Protein AF-A0A6A5V6T3-F1 (afdb_monomer_lite)

Organism: NCBI:txid1447943

Secondary structure (DSSP, 8-state):
----------------SSSPP---HHHHHHHHHHHTT-S---HHHHHHIIIIISTTS-HHHHHHHHHHHHHHHHHHHHHTTPPPTTSPPPPPS----------------PPP---------

Sequence (121 aa):
MPPKKAAAASSAAGDDGDKPFHWTPENERKLLLFMVGTTAFSKEDTERLAEQAFKGTSASGVKQKANKLRVEHRALYEEHGWPIPDGKPAVSKGKKRAAGADGDDAPATPAKKGKKITKKT

Foldseek 3Di:
DDDDDDDDPDPDPDDPPDDAFDDDPVLLVVLVVVCVVPPDADLVNLCCCCVPPGDRDHSVRSRVSNVVVLLVLQVVCVVVVHCDPVNDHRDPPDDPDPDDDDDDDDDDDDDDDDDDDDDDD

pLDDT: mean 71.82, std 21.58, range [33.78, 94.38]

Structure (mmCIF, N/CA/C/O backbone):
data_AF-A0A6A5V6T3-F1
#
_entry.id   AF-A0A6A5V6T3-F1
#
loop_
_atom_site.group_PDB
_atom_site.id
_atom_site.type_symbol
_atom_site.label_atom_id
_atom_site.label_alt_id
_atom_site.label_comp_id
_atom_site.label_asym_id
_atom_site.label_entity_id
_atom_site.label_seq_id
_atom_site.pdbx_PDB_ins_code
_atom_site.Cartn_x
_atom_site.Cartn_y
_atom_site.Cartn_z
_atom_site.occupancy
_atom_site.B_iso_or_equiv
_atom_site.auth_seq_id
_atom_site.auth_comp_id
_atom_site.auth_asym_id
_atom_site.auth_atom_id
_atom_site.pdbx_PDB_model_num
ATOM 1 N N . MET A 1 1 ? -26.994 -40.481 9.703 1.00 46.47 1 MET A N 1
ATOM 2 C CA . MET A 1 1 ? -25.977 -39.407 9.660 1.00 46.47 1 MET A CA 1
ATOM 3 C C . MET A 1 1 ? -26.631 -38.165 9.078 1.00 46.47 1 MET A C 1
ATOM 5 O O . MET A 1 1 ? -27.116 -38.259 7.957 1.00 46.47 1 MET A O 1
ATOM 9 N N . PRO A 1 2 ? -26.741 -37.051 9.817 1.00 51.09 2 PRO A N 1
ATOM 10 C CA . PRO A 1 2 ? -27.340 -35.840 9.271 1.00 51.09 2 PRO A CA 1
ATOM 11 C C . PRO A 1 2 ? -26.346 -35.160 8.308 1.00 51.09 2 PRO A C 1
ATOM 13 O O . PRO A 1 2 ? -25.145 -35.137 8.596 1.00 51.09 2 PRO A O 1
ATOM 16 N N . PRO A 1 3 ? -26.801 -34.648 7.153 1.00 62.53 3 PRO A N 1
ATOM 17 C CA . PRO A 1 3 ? -25.914 -34.090 6.140 1.00 62.53 3 PRO A CA 1
ATOM 18 C C . PRO A 1 3 ? -25.263 -32.784 6.616 1.00 62.53 3 PRO A C 1
ATOM 20 O O . PRO A 1 3 ? -25.905 -31.923 7.219 1.00 62.53 3 PRO A O 1
ATOM 23 N N . LYS A 1 4 ? -23.963 -32.645 6.322 1.00 57.94 4 LYS A N 1
ATOM 24 C CA . LYS A 1 4 ? -23.160 -31.433 6.541 1.00 57.94 4 LYS A CA 1
ATOM 25 C C . LYS A 1 4 ? -23.825 -30.241 5.849 1.00 57.94 4 LYS A C 1
ATOM 27 O O . LYS A 1 4 ? -23.876 -30.181 4.624 1.00 57.94 4 LYS A O 1
ATOM 32 N N . LYS A 1 5 ? -24.297 -29.275 6.638 1.00 55.38 5 LYS A N 1
ATOM 33 C CA . LYS A 1 5 ? -24.771 -27.980 6.143 1.00 55.38 5 LYS A CA 1
ATOM 34 C C . LYS A 1 5 ? -23.580 -27.225 5.543 1.00 55.38 5 LYS A C 1
ATOM 36 O O . LYS A 1 5 ? -22.652 -26.867 6.264 1.00 55.38 5 LYS A O 1
ATOM 41 N N . ALA A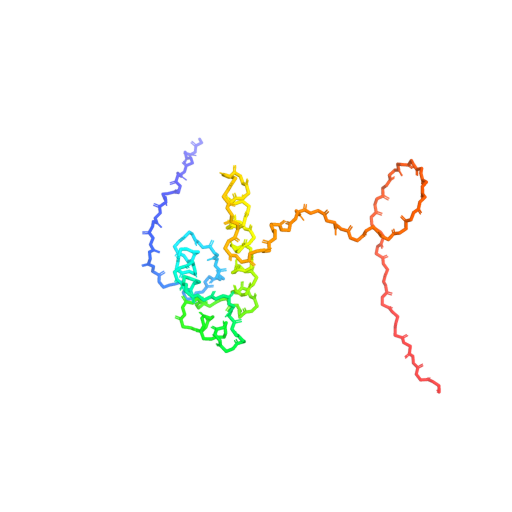 1 6 ? -23.600 -27.019 4.229 1.00 54.38 6 ALA A N 1
ATOM 42 C CA . ALA A 1 6 ? -22.698 -26.102 3.547 1.00 54.38 6 ALA A CA 1
ATOM 43 C C . ALA A 1 6 ? -22.973 -24.681 4.060 1.00 54.38 6 ALA A C 1
ATOM 45 O O . ALA A 1 6 ? -24.100 -24.190 3.974 1.00 54.38 6 ALA A O 1
ATOM 46 N N . ALA A 1 7 ? -21.961 -24.043 4.645 1.00 46.19 7 ALA A N 1
ATOM 47 C CA . ALA A 1 7 ? -22.036 -22.638 5.011 1.00 46.19 7 ALA A CA 1
ATOM 48 C C . ALA A 1 7 ? -21.967 -21.808 3.724 1.00 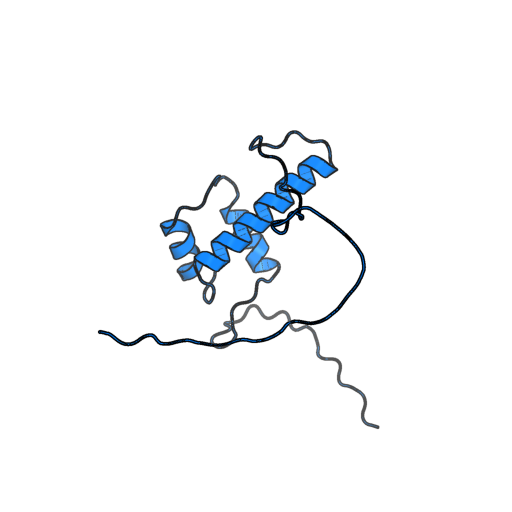46.19 7 ALA A C 1
ATOM 50 O O . ALA A 1 7 ? -20.951 -21.794 3.032 1.00 46.19 7 ALA A O 1
ATOM 51 N N . ALA A 1 8 ? -23.086 -21.168 3.391 1.00 42.28 8 ALA A N 1
ATOM 52 C CA . ALA A 1 8 ? -23.201 -20.229 2.292 1.00 42.28 8 ALA A CA 1
ATOM 53 C C . ALA A 1 8 ? -22.251 -19.043 2.510 1.00 42.28 8 ALA A C 1
ATOM 55 O O . ALA A 1 8 ? -22.276 -18.403 3.563 1.00 42.28 8 ALA A O 1
ATOM 56 N N . ALA A 1 9 ? -21.440 -18.743 1.494 1.00 50.12 9 ALA A N 1
ATOM 57 C CA . ALA A 1 9 ? -20.697 -17.498 1.393 1.00 50.12 9 ALA A CA 1
ATOM 58 C C . ALA A 1 9 ? -21.700 -16.339 1.315 1.00 50.12 9 ALA A C 1
ATOM 60 O O . ALA A 1 9 ? -22.324 -16.112 0.282 1.00 50.12 9 ALA A O 1
ATOM 61 N N . SER A 1 10 ? -21.896 -15.649 2.437 1.00 41.25 10 SER A N 1
ATOM 62 C CA . SER A 1 10 ? -22.662 -14.407 2.483 1.00 41.25 10 SER A CA 1
ATOM 63 C C . SER A 1 10 ? -21.685 -13.247 2.439 1.00 41.25 10 SER A C 1
ATOM 65 O O . SER A 1 10 ? -21.049 -12.904 3.434 1.00 41.25 10 SER A O 1
ATOM 67 N N . SER A 1 11 ? -21.559 -12.671 1.249 1.00 47.22 11 SER A N 1
ATOM 68 C CA . SER A 1 11 ? -20.990 -11.353 1.014 1.00 47.22 11 SER A CA 1
ATOM 69 C C . SER A 1 11 ? -21.858 -10.330 1.746 1.00 47.22 11 SER A C 1
ATOM 71 O O . SER A 1 11 ? -22.908 -9.933 1.249 1.00 47.22 11 SER A O 1
ATOM 73 N N . ALA A 1 12 ? -21.453 -9.935 2.949 1.00 39.94 12 ALA A N 1
ATOM 74 C CA . ALA A 1 12 ? -22.093 -8.860 3.691 1.00 39.94 12 ALA A CA 1
ATOM 75 C C . ALA A 1 12 ? -21.044 -7.791 3.992 1.00 39.94 12 ALA A C 1
ATOM 77 O O . ALA A 1 12 ? -20.240 -7.917 4.913 1.00 39.94 12 ALA A O 1
ATOM 78 N N . ALA A 1 13 ? -21.058 -6.731 3.185 1.00 55.56 13 ALA A N 1
ATOM 79 C CA . ALA A 1 13 ? -20.542 -5.437 3.594 1.00 55.56 13 ALA A CA 1
ATOM 80 C C . ALA A 1 13 ? -21.468 -4.926 4.708 1.00 55.56 13 ALA A C 1
ATOM 82 O O . ALA A 1 13 ? -22.523 -4.360 4.438 1.00 55.56 13 ALA A O 1
ATOM 83 N N . GLY A 1 14 ? -21.122 -5.223 5.957 1.00 42.91 14 GLY A N 1
ATOM 84 C CA . GLY A 1 14 ? -21.930 -4.883 7.118 1.00 42.91 14 GLY A CA 1
ATOM 85 C C . GLY A 1 14 ? -21.064 -4.854 8.364 1.00 42.91 14 GLY A C 1
ATOM 86 O O . GLY A 1 14 ? -20.548 -5.888 8.768 1.00 42.91 14 GLY A O 1
ATOM 87 N N . ASP A 1 15 ? -20.890 -3.638 8.879 1.00 54.25 15 ASP A N 1
ATOM 88 C CA . ASP A 1 15 ? -20.450 -3.250 10.221 1.00 54.25 15 ASP A CA 1
ATOM 89 C C . ASP A 1 15 ? -20.017 -4.409 11.136 1.00 54.25 15 ASP A C 1
ATOM 91 O O . ASP A 1 15 ? -20.815 -5.039 11.830 1.00 54.25 15 ASP A O 1
ATOM 95 N N . ASP A 1 16 ? -18.718 -4.699 11.112 1.00 51.78 16 ASP A N 1
ATOM 96 C CA . ASP A 1 16 ? -18.102 -5.723 11.944 1.00 51.78 16 ASP A CA 1
ATOM 97 C C . ASP A 1 16 ? -17.605 -5.080 13.245 1.00 51.78 16 ASP A C 1
ATOM 99 O O . ASP A 1 16 ? -16.410 -4.890 13.460 1.00 51.78 16 ASP A O 1
ATOM 103 N N . GLY A 1 17 ? -18.552 -4.664 14.090 1.00 55.22 17 GLY A N 1
ATOM 104 C CA . GLY A 1 17 ? -18.280 -3.950 15.342 1.00 55.22 17 GLY A CA 1
ATOM 105 C C . GLY A 1 17 ? -17.494 -4.742 16.397 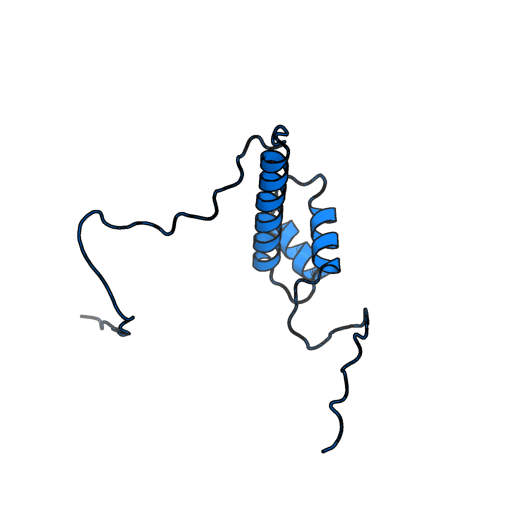1.00 55.22 17 GLY A C 1
ATOM 106 O O . GLY A 1 17 ? -17.115 -4.160 17.406 1.00 55.22 17 GLY A O 1
ATOM 107 N N . ASP A 1 18 ? -17.215 -6.033 16.169 1.00 60.19 18 ASP A N 1
ATOM 108 C CA . ASP A 1 18 ? -16.559 -6.901 17.161 1.00 60.19 18 ASP A CA 1
ATOM 109 C C . ASP A 1 18 ? -15.505 -7.876 16.588 1.00 60.19 18 ASP A C 1
ATOM 111 O O . ASP A 1 18 ? -14.754 -8.492 17.345 1.00 60.19 18 ASP A O 1
ATOM 115 N N . LYS A 1 19 ? -15.382 -8.038 15.259 1.00 72.88 19 LYS A N 1
ATOM 116 C CA . LYS A 1 19 ? -14.358 -8.941 14.701 1.00 72.88 19 LYS A CA 1
ATOM 117 C C . LYS A 1 19 ? -13.018 -8.228 14.522 1.00 72.88 19 LYS A C 1
ATOM 119 O O . LYS A 1 19 ? -12.979 -7.075 14.087 1.00 72.88 19 LYS A O 1
ATOM 124 N N . PRO A 1 20 ? -11.892 -8.924 14.779 1.00 82.94 20 PRO A N 1
ATOM 125 C CA . PRO A 1 20 ? -10.582 -8.373 14.475 1.00 82.94 20 PRO A CA 1
ATOM 126 C C . PRO A 1 20 ? -10.506 -8.034 12.985 1.00 82.94 20 PRO A C 1
ATOM 128 O O . PRO A 1 20 ? -11.068 -8.733 12.142 1.00 82.94 20 PRO A O 1
ATOM 131 N N . PHE A 1 21 ? -9.821 -6.943 12.656 1.00 89.75 21 PHE A N 1
ATOM 132 C CA . PHE A 1 21 ? -9.662 -6.529 11.270 1.00 89.75 21 PHE A CA 1
ATOM 133 C C . PHE A 1 21 ? -8.905 -7.592 10.467 1.00 89.75 21 PHE A C 1
ATOM 135 O O . PHE A 1 21 ? -7.849 -8.075 10.884 1.00 89.75 21 PHE A O 1
ATOM 142 N N . HIS A 1 22 ? -9.409 -7.893 9.272 1.00 91.25 22 HIS A N 1
ATOM 143 C CA . HIS A 1 22 ? -8.752 -8.774 8.314 1.00 91.25 22 HIS A CA 1
ATOM 144 C C . HIS A 1 22 ? -8.538 -8.049 6.983 1.00 91.25 22 HIS A C 1
ATOM 146 O O . HIS A 1 22 ? -9.380 -7.276 6.519 1.00 91.25 22 HIS A O 1
ATOM 152 N N . TRP A 1 23 ? -7.403 -8.328 6.342 1.00 92.75 23 TRP A N 1
ATOM 153 C CA . TRP A 1 23 ? -7.138 -7.860 4.986 1.00 92.75 23 TRP A CA 1
ATOM 154 C C . TRP A 1 23 ? -7.962 -8.685 3.996 1.00 92.75 23 TRP A C 1
ATOM 156 O O . TRP A 1 23 ? -7.599 -9.812 3.671 1.00 92.75 23 TRP A O 1
ATOM 166 N N . THR A 1 24 ? -9.088 -8.126 3.556 1.00 94.12 24 THR A N 1
ATOM 167 C CA . THR A 1 24 ? -9.901 -8.670 2.464 1.00 94.12 24 THR A CA 1
ATOM 168 C C . THR A 1 24 ? -9.450 -8.083 1.122 1.00 94.12 24 THR A C 1
ATOM 170 O O . THR A 1 24 ? -8.836 -7.009 1.109 1.00 94.12 24 THR A O 1
ATOM 173 N N . PRO A 1 25 ? -9.767 -8.721 -0.019 1.00 92.94 25 PRO A N 1
ATOM 174 C CA . PRO A 1 25 ? -9.448 -8.180 -1.342 1.00 92.94 25 PRO A CA 1
ATOM 175 C C . PRO A 1 25 ? -9.971 -6.750 -1.563 1.00 92.94 25 PRO A C 1
ATOM 177 O O . PRO A 1 25 ? -9.306 -5.937 -2.204 1.00 92.94 25 PRO A O 1
ATOM 180 N N . GLU A 1 26 ? -11.126 -6.401 -0.994 1.00 92.94 26 GLU A N 1
ATOM 181 C CA . GLU A 1 26 ? -11.713 -5.059 -1.078 1.00 92.94 26 GLU A CA 1
ATOM 182 C C . GLU A 1 26 ? -10.878 -4.032 -0.305 1.00 92.94 26 GLU A C 1
ATOM 184 O O . GLU A 1 26 ? -10.589 -2.947 -0.818 1.00 92.94 26 GLU A O 1
ATOM 189 N N . ASN A 1 27 ? -10.437 -4.385 0.907 1.00 93.75 27 ASN A N 1
ATOM 190 C CA . ASN A 1 27 ? -9.569 -3.534 1.720 1.00 93.75 27 ASN A CA 1
ATOM 191 C C . ASN A 1 27 ? -8.181 -3.379 1.083 1.00 93.75 27 ASN A C 1
ATOM 193 O O . ASN A 1 27 ? -7.602 -2.292 1.100 1.00 93.75 27 ASN A O 1
ATOM 197 N N . GLU A 1 28 ? -7.656 -4.437 0.470 1.00 93.62 28 GLU A N 1
ATOM 198 C CA . GLU A 1 28 ? -6.392 -4.390 -0.267 1.00 93.62 28 GLU A CA 1
ATOM 199 C C . GLU A 1 28 ? -6.490 -3.513 -1.516 1.00 93.62 28 GLU A C 1
ATOM 201 O O . GLU A 1 28 ? -5.625 -2.664 -1.738 1.00 93.62 28 GLU A O 1
ATOM 206 N N . ARG A 1 29 ? -7.575 -3.637 -2.289 1.00 94.25 29 ARG A N 1
ATOM 207 C CA . ARG A 1 29 ? -7.849 -2.762 -3.435 1.00 94.25 29 ARG A CA 1
ATOM 208 C C . ARG A 1 29 ? -7.973 -1.302 -3.007 1.00 94.25 29 ARG A C 1
ATOM 210 O O . ARG A 1 29 ? -7.414 -0.424 -3.660 1.00 94.25 29 ARG A O 1
ATOM 217 N N . LYS A 1 30 ? -8.671 -1.032 -1.903 1.00 93.94 30 LYS A N 1
ATOM 218 C CA . LYS A 1 30 ? -8.786 0.320 -1.342 1.00 93.94 30 LYS A CA 1
ATOM 219 C C . LYS A 1 30 ? -7.414 0.877 -0.953 1.00 93.94 30 LYS A C 1
ATOM 221 O O . LYS A 1 30 ? -7.123 2.030 -1.252 1.00 93.94 30 LYS A O 1
ATOM 226 N N . LEU A 1 31 ? -6.551 0.060 -0.343 1.00 93.69 31 LEU A N 1
ATOM 227 C CA . LEU A 1 31 ? -5.182 0.459 -0.008 1.00 93.69 31 LEU A CA 1
ATOM 228 C C . LEU A 1 31 ? -4.356 0.750 -1.265 1.00 93.69 31 LEU A C 1
ATOM 230 O O . LEU A 1 31 ? -3.653 1.756 -1.298 1.00 93.69 31 LEU A O 1
ATOM 234 N N . LEU A 1 32 ? -4.479 -0.081 -2.304 1.00 93.12 32 LEU A N 1
ATOM 235 C CA . LEU A 1 32 ? -3.825 0.154 -3.593 1.00 93.12 32 LEU A CA 1
ATOM 236 C C . LEU A 1 32 ? -4.231 1.501 -4.194 1.00 93.12 32 LEU A C 1
ATOM 238 O O . LEU A 1 32 ? -3.356 2.236 -4.635 1.00 93.12 32 LEU A O 1
ATOM 242 N N . LEU A 1 33 ? -5.514 1.869 -4.145 1.00 93.12 33 LEU A N 1
ATOM 243 C CA . LEU A 1 33 ? -5.980 3.170 -4.640 1.00 93.12 33 LEU A CA 1
ATOM 244 C C . LEU A 1 33 ? -5.342 4.348 -3.890 1.00 93.12 33 LEU A C 1
ATOM 246 O O . LEU A 1 33 ? -4.941 5.312 -4.530 1.00 93.12 33 LEU A O 1
ATOM 250 N N . PHE A 1 34 ? -5.166 4.257 -2.567 1.00 91.62 34 PHE A N 1
ATOM 251 C CA . PHE A 1 34 ? -4.433 5.278 -1.800 1.00 91.62 34 PHE A CA 1
ATOM 252 C C . PHE A 1 34 ? -2.930 5.321 -2.113 1.00 91.62 34 PHE A C 1
ATOM 254 O O . PHE A 1 34 ? -2.265 6.328 -1.867 1.00 91.62 34 PHE A O 1
ATOM 261 N N . MET A 1 35 ? -2.366 4.222 -2.615 1.00 90.62 35 MET A N 1
ATOM 262 C CA . MET A 1 35 ? -0.963 4.160 -3.023 1.00 90.62 35 MET A CA 1
ATOM 263 C C . MET A 1 35 ? -0.729 4.774 -4.408 1.00 90.62 35 MET A C 1
ATOM 265 O O . MET A 1 35 ? 0.396 5.192 -4.686 1.00 90.62 35 MET A O 1
ATOM 269 N N . VAL A 1 36 ? -1.750 4.845 -5.268 1.00 87.50 36 VAL A N 1
ATOM 270 C CA . VAL A 1 36 ? -1.631 5.469 -6.594 1.00 87.50 36 VAL A CA 1
ATOM 271 C C . VAL A 1 36 ? -1.309 6.955 -6.424 1.00 87.50 36 VAL A C 1
ATOM 273 O O . VAL A 1 36 ? -2.063 7.693 -5.800 1.00 87.50 36 VAL A O 1
ATOM 276 N N . GLY A 1 37 ? -0.172 7.392 -6.971 1.00 76.25 37 GLY A N 1
ATOM 277 C CA . GLY A 1 37 ? 0.317 8.771 -6.840 1.00 76.25 37 GLY A CA 1
ATOM 278 C C . GLY A 1 37 ? 1.118 9.053 -5.563 1.00 76.25 37 GLY A C 1
ATOM 279 O O . GLY A 1 37 ? 1.672 10.142 -5.431 1.00 76.25 37 GLY A O 1
ATOM 280 N N . THR A 1 38 ? 1.254 8.073 -4.661 1.00 77.88 38 THR A N 1
ATOM 281 C CA . THR A 1 38 ? 1.916 8.250 -3.360 1.00 77.88 38 THR A CA 1
ATOM 282 C C . THR A 1 38 ? 3.148 7.349 -3.241 1.00 77.88 38 THR A C 1
ATOM 284 O O . THR A 1 38 ? 3.062 6.138 -2.999 1.00 77.88 38 THR A O 1
ATOM 287 N N . THR A 1 39 ? 4.342 7.936 -3.361 1.00 74.31 39 THR A N 1
ATOM 288 C CA . THR A 1 39 ? 5.613 7.186 -3.306 1.00 74.31 39 THR A CA 1
ATOM 289 C C . THR A 1 39 ? 5.868 6.579 -1.922 1.00 74.31 39 THR A C 1
ATOM 291 O O . THR A 1 39 ? 6.294 5.425 -1.815 1.00 74.31 39 THR A O 1
ATOM 294 N N . ALA A 1 40 ? 5.528 7.301 -0.850 1.00 81.56 40 ALA A N 1
ATOM 295 C CA . ALA A 1 40 ? 5.637 6.841 0.531 1.00 81.56 40 ALA A CA 1
ATOM 296 C C . ALA A 1 40 ? 4.519 7.424 1.404 1.00 81.56 40 ALA A C 1
ATOM 298 O O . ALA A 1 40 ? 4.176 8.590 1.270 1.00 81.56 40 ALA A O 1
ATOM 299 N N . PHE A 1 41 ? 3.991 6.617 2.328 1.00 87.50 41 PHE A N 1
ATOM 300 C CA . PHE A 1 41 ? 3.091 7.117 3.367 1.00 87.50 41 PHE A CA 1
ATOM 301 C C . PHE A 1 41 ? 3.908 7.682 4.528 1.00 87.50 41 PHE A C 1
ATOM 303 O O . PHE A 1 41 ? 4.794 6.991 5.055 1.00 87.50 41 PHE A O 1
ATOM 310 N N . SER A 1 42 ? 3.600 8.913 4.933 1.00 90.75 42 SER A N 1
ATOM 311 C CA . SER A 1 42 ? 4.106 9.485 6.178 1.00 90.75 42 SER A CA 1
ATOM 312 C C . SER A 1 42 ? 3.501 8.759 7.390 1.00 90.75 42 SER A C 1
ATOM 314 O O . SER A 1 42 ? 2.588 7.936 7.264 1.00 90.75 42 SER A O 1
ATOM 316 N N . LYS A 1 43 ? 4.019 9.040 8.592 1.00 91.19 43 LYS A N 1
ATOM 317 C CA . LYS A 1 43 ? 3.444 8.497 9.834 1.00 91.19 43 LYS A CA 1
ATOM 318 C C . LYS A 1 43 ? 1.975 8.910 9.973 1.00 91.19 43 LYS A C 1
ATOM 320 O O . LYS A 1 43 ? 1.124 8.054 10.196 1.00 91.19 43 LYS A O 1
ATOM 325 N N . GLU A 1 44 ? 1.703 10.188 9.741 1.00 92.50 44 GLU A N 1
ATOM 326 C CA . GLU A 1 44 ? 0.373 10.792 9.820 1.00 92.50 44 GLU A CA 1
ATOM 327 C C . GLU A 1 44 ? -0.592 10.169 8.808 1.00 92.50 44 GLU A C 1
ATOM 329 O O . GLU A 1 44 ? -1.730 9.865 9.156 1.00 92.50 44 GLU A O 1
ATOM 334 N N . ASP A 1 45 ? -0.135 9.883 7.584 1.00 91.94 45 ASP A N 1
ATOM 335 C CA . ASP A 1 45 ? -0.972 9.213 6.581 1.00 91.94 45 ASP A CA 1
ATOM 336 C C . ASP A 1 45 ? -1.370 7.812 7.039 1.00 91.94 45 ASP A C 1
ATOM 338 O O . ASP A 1 45 ? -2.527 7.414 6.916 1.00 91.94 45 ASP A O 1
ATOM 342 N N . THR A 1 46 ? -0.422 7.049 7.595 1.00 93.38 46 THR A N 1
ATOM 343 C CA . THR A 1 46 ? -0.717 5.690 8.070 1.00 93.38 46 THR A CA 1
ATOM 344 C C . THR A 1 46 ? -1.652 5.673 9.276 1.00 93.38 46 THR A C 1
ATOM 346 O O . THR A 1 46 ? -2.454 4.749 9.397 1.00 93.38 46 THR A O 1
ATOM 349 N N . GLU A 1 47 ? -1.579 6.690 10.137 1.00 94.31 47 GLU A N 1
ATOM 350 C CA . GLU A 1 47 ? -2.494 6.885 11.269 1.00 94.31 47 GLU A CA 1
ATOM 351 C C . GLU A 1 47 ? -3.897 7.256 10.774 1.00 94.31 47 GLU A C 1
ATOM 353 O O . GLU A 1 47 ? -4.857 6.549 11.079 1.00 94.31 47 GLU A O 1
ATOM 358 N N . ARG A 1 48 ? -4.009 8.253 9.887 1.00 93.81 48 ARG A N 1
ATOM 359 C CA . ARG A 1 48 ? -5.285 8.643 9.262 1.00 93.81 48 ARG A CA 1
ATOM 360 C C . ARG A 1 48 ? -5.945 7.486 8.517 1.00 93.81 48 ARG A C 1
ATOM 362 O O . ARG A 1 48 ? -7.153 7.290 8.624 1.00 93.81 48 ARG A O 1
ATOM 369 N N . LEU A 1 49 ? -5.171 6.687 7.784 1.00 92.44 49 LEU A N 1
ATOM 370 C CA . LEU A 1 49 ? -5.690 5.517 7.073 1.00 92.44 49 LEU A CA 1
ATOM 371 C C . LEU A 1 49 ? -6.193 4.434 8.032 1.00 92.44 49 LEU A C 1
ATOM 373 O O . LEU A 1 49 ? -7.240 3.841 7.769 1.00 92.44 49 LEU A O 1
ATOM 377 N N . ALA A 1 50 ? -5.484 4.183 9.134 1.00 93.25 50 ALA A N 1
ATOM 378 C CA . ALA A 1 50 ? -5.915 3.225 10.149 1.00 93.25 50 ALA A CA 1
ATOM 379 C C . ALA A 1 50 ? -7.218 3.666 10.844 1.00 93.25 50 ALA A C 1
ATOM 381 O O . ALA A 1 50 ? -8.108 2.850 11.064 1.00 93.25 50 ALA A O 1
ATOM 382 N N . GLU A 1 51 ? -7.368 4.957 11.137 1.00 92.81 51 GLU A N 1
ATOM 383 C CA . GLU A 1 51 ? -8.549 5.488 11.831 1.00 92.81 51 GLU A CA 1
ATOM 384 C C . GLU A 1 51 ? -9.773 5.637 10.916 1.00 92.81 51 GLU A C 1
ATOM 386 O O . GLU A 1 51 ? -10.900 5.329 11.313 1.00 92.81 51 GLU A O 1
ATOM 391 N N . GLN A 1 52 ? -9.570 6.112 9.684 1.00 91.81 52 GLN A N 1
ATOM 392 C CA . GLN A 1 52 ? -10.670 6.506 8.800 1.00 91.81 52 GLN A CA 1
ATOM 393 C C . GLN A 1 52 ? -11.023 5.434 7.771 1.00 91.81 52 GLN A C 1
ATOM 395 O O . GLN A 1 52 ? -12.200 5.185 7.504 1.00 91.81 52 GLN A O 1
ATOM 400 N N . ALA A 1 53 ? -10.014 4.806 7.163 1.00 89.31 53 ALA A N 1
ATOM 401 C CA . ALA A 1 53 ? -10.213 3.937 6.007 1.00 89.31 53 ALA A CA 1
ATOM 402 C C . ALA A 1 53 ? -10.230 2.446 6.359 1.00 89.31 53 ALA A C 1
ATOM 404 O O . ALA A 1 53 ? -10.940 1.698 5.679 1.00 89.31 53 ALA A O 1
ATOM 405 N N . PHE A 1 54 ? -9.479 2.044 7.389 1.00 92.12 54 PHE A N 1
ATOM 406 C CA . PHE A 1 54 ? -9.249 0.656 7.795 1.00 92.12 54 PHE A CA 1
ATOM 407 C C . PHE A 1 54 ? -9.415 0.482 9.312 1.00 92.12 54 PHE A C 1
ATOM 409 O O . PHE A 1 54 ? -8.483 0.105 10.023 1.00 92.12 54 PHE A O 1
ATOM 416 N N . LYS A 1 55 ? -10.619 0.765 9.817 1.00 88.88 55 LYS A N 1
ATOM 417 C CA . LYS A 1 55 ? -10.930 0.645 11.247 1.00 88.88 55 LYS A CA 1
ATOM 418 C C . LYS A 1 55 ? -10.604 -0.763 11.756 1.00 88.88 55 LYS A C 1
ATOM 420 O O . LYS A 1 55 ? -11.033 -1.752 11.169 1.00 88.88 55 LYS A O 1
ATOM 425 N N . GLY A 1 56 ? -9.835 -0.837 12.840 1.00 89.44 56 GLY A N 1
ATOM 426 C CA . GLY A 1 56 ? -9.428 -2.094 13.475 1.00 89.44 56 GLY A CA 1
ATOM 427 C C . GLY A 1 56 ? -8.031 -2.607 13.095 1.00 89.44 56 GLY A C 1
ATOM 428 O O . GLY A 1 56 ? -7.579 -3.578 13.698 1.00 89.44 56 GLY A O 1
ATOM 429 N N . THR A 1 57 ? -7.306 -1.967 12.164 1.00 92.25 57 THR A N 1
ATOM 430 C CA . THR A 1 57 ? -5.850 -2.182 12.009 1.00 92.25 57 THR A CA 1
ATOM 431 C C . THR A 1 57 ? -5.046 -1.062 12.666 1.00 92.25 57 THR A C 1
ATOM 433 O O . THR A 1 57 ? -5.527 0.044 12.876 1.00 92.25 57 THR A O 1
ATOM 436 N N . SER A 1 58 ? -3.779 -1.339 12.972 1.00 94.38 58 SER A N 1
ATOM 437 C CA . SER A 1 58 ? -2.814 -0.315 13.377 1.00 94.38 58 SER A CA 1
ATOM 438 C C . SER A 1 58 ? -2.177 0.372 12.164 1.00 94.38 58 SER A C 1
ATOM 440 O O . SER A 1 58 ? -2.074 -0.221 11.083 1.00 94.38 58 SER A O 1
ATOM 442 N N . ALA A 1 59 ? -1.645 1.581 12.369 1.00 93.56 59 ALA A N 1
ATOM 443 C CA . ALA A 1 59 ? -0.828 2.294 11.381 1.00 93.56 59 ALA A CA 1
ATOM 444 C C . ALA A 1 59 ? 0.366 1.448 10.888 1.00 93.56 59 ALA A C 1
ATOM 446 O O . ALA A 1 59 ? 0.693 1.427 9.700 1.00 93.56 59 ALA A O 1
ATOM 447 N N . SER A 1 60 ? 0.977 0.666 11.790 1.00 93.69 60 SER A N 1
ATOM 448 C CA . SER A 1 60 ? 2.032 -0.296 11.442 1.00 93.69 60 SER A CA 1
ATOM 449 C C . SER A 1 60 ? 1.519 -1.384 10.493 1.00 93.69 60 SER A C 1
ATOM 451 O O . SER A 1 60 ? 2.186 -1.698 9.507 1.00 93.69 60 SER A O 1
ATOM 453 N N . GLY A 1 61 ? 0.314 -1.912 10.733 1.00 93.25 61 GLY A N 1
ATOM 454 C CA . GLY A 1 61 ? -0.331 -2.892 9.855 1.00 93.25 61 GLY A CA 1
ATOM 455 C C . GLY A 1 61 ? -0.569 -2.351 8.443 1.00 93.25 61 GLY A C 1
ATOM 456 O O . GLY A 1 61 ? -0.217 -3.015 7.466 1.00 93.25 61 GLY A O 1
ATOM 457 N N . VAL A 1 62 ? -1.065 -1.113 8.329 1.00 94.38 62 VAL A N 1
ATOM 458 C CA . VAL A 1 62 ? -1.237 -0.422 7.037 1.00 94.38 62 VAL A CA 1
ATOM 459 C C . VAL A 1 62 ? 0.109 -0.275 6.322 1.00 94.38 62 VAL A C 1
ATOM 461 O O . VAL A 1 62 ? 0.241 -0.651 5.155 1.00 94.38 62 VAL A O 1
ATOM 464 N N . LYS A 1 63 ? 1.145 0.194 7.030 1.00 93.56 63 LYS A N 1
ATOM 465 C CA . LYS A 1 63 ? 2.495 0.367 6.469 1.00 93.56 63 LYS A CA 1
ATOM 466 C C . LYS A 1 63 ? 3.096 -0.949 5.974 1.00 93.56 63 LYS A C 1
ATOM 468 O O . LYS A 1 63 ? 3.664 -0.997 4.883 1.00 93.56 63 LYS A O 1
ATOM 473 N N . GLN A 1 64 ? 2.976 -2.019 6.759 1.00 93.69 64 GLN A N 1
ATOM 474 C CA . GLN A 1 64 ? 3.467 -3.347 6.387 1.00 93.69 64 GLN A CA 1
ATOM 475 C C . GLN A 1 64 ? 2.768 -3.865 5.130 1.00 93.69 64 GLN A C 1
ATOM 477 O O . GLN A 1 64 ? 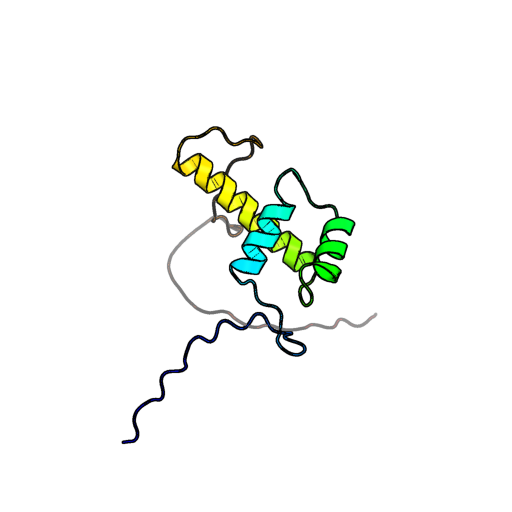3.437 -4.345 4.211 1.00 93.69 64 GLN A O 1
ATOM 482 N N . LYS A 1 65 ? 1.440 -3.723 5.059 1.00 94.38 65 LYS A N 1
ATOM 483 C CA . LYS A 1 65 ? 0.668 -4.166 3.899 1.00 94.38 65 LYS A CA 1
ATOM 484 C C . LYS A 1 65 ? 1.012 -3.358 2.647 1.00 94.38 65 LYS A C 1
ATOM 486 O O . LYS A 1 65 ? 1.271 -3.955 1.605 1.00 94.38 65 LYS A O 1
ATOM 491 N N . ALA A 1 66 ? 1.135 -2.037 2.766 1.00 92.94 66 ALA A N 1
ATOM 492 C CA . ALA A 1 66 ? 1.555 -1.174 1.663 1.00 92.94 66 ALA A CA 1
ATOM 493 C C . ALA A 1 66 ? 2.960 -1.534 1.149 1.00 92.94 66 ALA A C 1
ATOM 495 O O . ALA A 1 66 ? 3.194 -1.586 -0.055 1.00 92.94 66 ALA A O 1
ATOM 496 N N . ASN A 1 67 ? 3.906 -1.836 2.043 1.00 91.44 67 ASN A N 1
A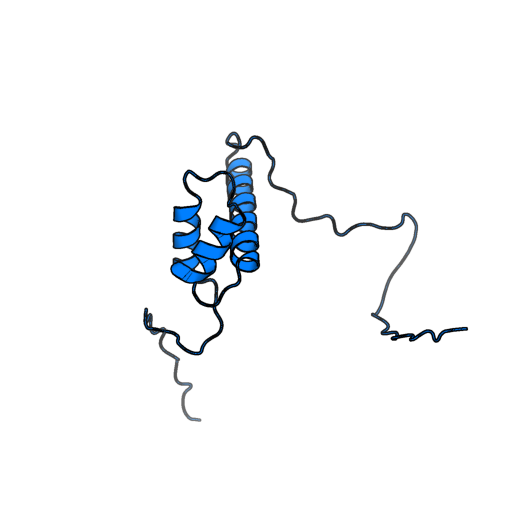TOM 497 C CA . ASN A 1 67 ? 5.246 -2.273 1.642 1.00 91.44 67 ASN A CA 1
ATOM 498 C C . ASN A 1 67 ? 5.229 -3.622 0.919 1.00 91.44 67 ASN A C 1
ATOM 500 O O . ASN A 1 67 ? 5.940 -3.779 -0.071 1.00 91.44 67 ASN A O 1
ATOM 504 N N . LYS A 1 68 ? 4.407 -4.575 1.376 1.00 92.12 68 LYS A N 1
ATOM 505 C CA . LYS A 1 68 ? 4.229 -5.862 0.692 1.00 92.12 68 LYS A CA 1
ATOM 506 C C . LYS A 1 68 ? 3.725 -5.658 -0.742 1.00 92.12 68 LYS A C 1
ATOM 508 O O . LYS A 1 68 ? 4.326 -6.194 -1.666 1.00 92.12 68 LYS A O 1
ATOM 513 N N . LEU A 1 69 ? 2.715 -4.806 -0.920 1.00 91.75 69 LEU A N 1
ATOM 514 C CA . LEU A 1 69 ? 2.171 -4.459 -2.237 1.00 91.75 69 LEU A CA 1
ATOM 515 C C . LEU A 1 69 ? 3.204 -3.756 -3.134 1.00 91.75 69 LEU A C 1
ATOM 517 O O . LEU A 1 69 ? 3.263 -4.036 -4.324 1.00 91.75 69 LEU A O 1
ATOM 521 N N . ARG A 1 70 ? 4.076 -2.896 -2.585 1.00 89.81 70 ARG A N 1
ATOM 522 C CA . ARG A 1 70 ? 5.177 -2.283 -3.360 1.00 89.81 70 ARG A CA 1
ATOM 523 C C . ARG A 1 70 ? 6.206 -3.308 -3.843 1.00 89.81 70 ARG A C 1
ATOM 525 O O . ARG A 1 70 ? 6.749 -3.151 -4.932 1.00 89.81 70 ARG A O 1
ATOM 532 N N . VAL A 1 71 ? 6.500 -4.333 -3.042 1.00 89.56 71 VAL A N 1
ATOM 533 C CA . VAL A 1 71 ? 7.407 -5.420 -3.449 1.00 89.56 71 VAL A CA 1
ATOM 534 C C . VAL A 1 71 ? 6.765 -6.271 -4.542 1.00 89.56 71 VAL A C 1
ATOM 536 O O . VAL A 1 71 ? 7.425 -6.555 -5.533 1.00 89.56 71 VAL A O 1
ATOM 539 N N . GLU A 1 72 ? 5.486 -6.624 -4.395 1.00 90.38 72 GLU A N 1
ATOM 540 C CA . GLU A 1 72 ? 4.728 -7.364 -5.416 1.00 90.38 72 GLU A CA 1
ATOM 541 C C . GLU A 1 72 ? 4.617 -6.570 -6.723 1.00 90.38 72 GLU A C 1
ATOM 543 O O . GLU A 1 72 ? 4.869 -7.117 -7.789 1.00 90.38 72 GLU A O 1
ATOM 548 N N . HIS A 1 73 ? 4.363 -5.261 -6.644 1.00 88.81 73 HIS A N 1
ATOM 549 C CA . HIS A 1 73 ? 4.387 -4.369 -7.803 1.00 88.81 73 HIS A CA 1
ATOM 550 C C . HIS A 1 73 ? 5.728 -4.439 -8.544 1.00 88.81 73 HIS A C 1
ATOM 552 O O . HIS A 1 73 ? 5.745 -4.609 -9.753 1.00 88.81 73 HIS A O 1
ATOM 558 N N . ARG A 1 74 ? 6.864 -4.378 -7.840 1.00 88.69 74 ARG A N 1
ATOM 559 C CA . ARG A 1 74 ? 8.189 -4.499 -8.481 1.00 88.69 74 ARG A CA 1
ATOM 560 C C . ARG A 1 74 ? 8.427 -5.879 -9.081 1.00 88.69 74 ARG A C 1
ATOM 562 O O . ARG A 1 74 ? 8.972 -5.960 -10.173 1.00 88.69 74 ARG A O 1
ATOM 569 N N . ALA A 1 75 ? 7.996 -6.933 -8.392 1.00 88.81 75 ALA A N 1
ATOM 570 C CA . ALA A 1 75 ? 8.111 -8.298 -8.892 1.00 88.81 75 ALA A CA 1
ATOM 571 C C . ALA A 1 75 ? 7.332 -8.486 -10.205 1.00 88.81 75 ALA A C 1
ATOM 573 O O . ALA A 1 75 ? 7.850 -9.115 -11.117 1.00 88.81 75 ALA A O 1
ATOM 574 N N . LEU A 1 76 ? 6.148 -7.873 -10.339 1.00 89.69 76 LEU A N 1
ATOM 575 C CA . LEU A 1 76 ? 5.378 -7.892 -11.589 1.00 89.69 76 LEU A CA 1
ATOM 576 C C . LEU A 1 76 ? 6.114 -7.191 -12.739 1.00 89.69 76 LEU A C 1
ATOM 578 O O . LEU A 1 76 ? 6.087 -7.665 -13.869 1.00 89.69 76 LEU A O 1
ATOM 582 N N . TYR A 1 77 ? 6.801 -6.078 -12.466 1.00 89.31 77 TYR A N 1
ATOM 583 C CA . TYR A 1 77 ? 7.615 -5.414 -13.489 1.00 89.31 77 TYR A CA 1
ATOM 584 C C . TYR A 1 77 ? 8.798 -6.283 -13.918 1.00 89.31 77 TYR A C 1
ATOM 586 O O . TYR A 1 77 ? 9.063 -6.389 -15.111 1.00 89.31 77 TYR A O 1
ATOM 594 N N . GLU A 1 78 ? 9.474 -6.936 -12.971 1.00 88.62 78 GLU A N 1
ATOM 595 C CA . GLU A 1 78 ? 10.564 -7.869 -13.277 1.00 88.62 78 GLU A CA 1
ATOM 596 C C . GLU A 1 78 ? 10.076 -9.076 -14.091 1.00 88.62 78 GLU A C 1
ATOM 598 O O . GLU A 1 78 ? 10.713 -9.434 -15.079 1.00 88.62 78 GLU A O 1
ATOM 603 N N . GLU A 1 79 ? 8.928 -9.658 -13.730 1.00 90.38 79 GLU A N 1
ATOM 604 C CA . GLU A 1 79 ? 8.317 -10.792 -14.437 1.00 90.38 79 GLU A CA 1
ATOM 605 C C . GLU A 1 79 ? 7.981 -10.458 -15.898 1.00 90.38 79 GLU A C 1
ATOM 607 O O . GLU A 1 79 ? 8.204 -11.273 -16.792 1.00 90.38 79 GLU A O 1
ATOM 612 N N . HIS A 1 80 ? 7.501 -9.241 -16.159 1.00 91.50 80 HIS A N 1
ATOM 613 C CA . HIS A 1 80 ? 7.176 -8.773 -17.509 1.00 91.50 80 HIS A CA 1
ATOM 614 C C . HIS A 1 80 ? 8.349 -8.093 -18.237 1.00 91.50 80 HIS A C 1
ATOM 616 O O . HIS A 1 80 ? 8.184 -7.647 -19.375 1.00 91.50 80 HIS A O 1
ATOM 622 N N . GLY A 1 81 ? 9.530 -8.004 -17.614 1.00 87.88 81 GLY A N 1
ATOM 623 C CA . GLY A 1 81 ? 10.707 -7.341 -18.186 1.00 87.88 81 GLY A CA 1
ATOM 624 C C . GLY A 1 81 ? 10.537 -5.829 -18.383 1.00 87.88 81 GLY A C 1
ATOM 625 O O . GLY A 1 81 ? 11.181 -5.240 -19.251 1.00 87.88 81 GLY A O 1
ATOM 626 N N . TRP A 1 82 ? 9.648 -5.194 -17.617 1.00 86.88 82 TRP A N 1
ATOM 627 C CA . TRP A 1 82 ? 9.374 -3.760 -17.695 1.00 86.88 82 TRP A CA 1
ATOM 628 C C . TRP A 1 82 ? 10.298 -2.955 -16.771 1.00 86.88 82 TRP A C 1
ATOM 630 O O . TRP A 1 82 ? 10.668 -3.422 -15.691 1.00 86.88 82 TRP A O 1
ATOM 640 N N . PRO A 1 83 ? 10.661 -1.714 -17.147 1.00 83.06 83 PRO A N 1
ATOM 641 C CA . PRO A 1 83 ? 11.500 -0.868 -16.308 1.00 83.06 83 PRO A CA 1
ATOM 642 C C . PRO A 1 83 ? 10.768 -0.495 -15.014 1.00 83.06 83 PRO A C 1
ATOM 644 O O . PRO A 1 83 ? 9.655 0.027 -15.047 1.00 83.06 83 PRO A O 1
ATOM 647 N N . ILE A 1 84 ? 11.401 -0.740 -13.864 1.00 82.38 84 ILE A N 1
ATOM 648 C CA . ILE A 1 84 ? 10.797 -0.454 -12.560 1.00 82.38 84 ILE A CA 1
ATOM 649 C C . ILE A 1 84 ? 10.682 1.071 -12.365 1.00 82.38 84 ILE A C 1
ATOM 651 O O . ILE A 1 84 ? 11.716 1.742 -12.350 1.00 82.38 84 ILE A O 1
ATOM 655 N N . PRO A 1 85 ? 9.480 1.626 -12.107 1.00 73.94 85 PRO A N 1
ATOM 656 C CA . PRO A 1 85 ? 9.269 3.076 -12.029 1.00 73.94 85 PRO A CA 1
ATOM 657 C C . PRO A 1 85 ? 10.092 3.772 -10.936 1.00 73.94 85 PRO A C 1
ATOM 659 O O . PRO A 1 85 ? 10.550 4.894 -11.112 1.00 73.94 85 PRO A O 1
ATOM 662 N N . ASP A 1 86 ? 10.317 3.087 -9.812 1.00 72.06 86 ASP A N 1
ATOM 663 C CA . ASP A 1 86 ? 11.076 3.609 -8.669 1.00 72.06 86 ASP A CA 1
ATOM 664 C C . ASP A 1 86 ? 12.593 3.350 -8.770 1.00 72.06 86 ASP A C 1
ATOM 666 O O . ASP A 1 86 ? 13.334 3.692 -7.844 1.00 72.06 86 ASP A O 1
ATOM 670 N N . GLY A 1 87 ? 13.055 2.629 -9.802 1.00 69.56 87 GLY A N 1
ATOM 671 C CA . GLY A 1 87 ? 14.447 2.174 -9.950 1.00 69.56 87 GLY A CA 1
ATOM 672 C C . GLY A 1 87 ? 14.943 1.200 -8.867 1.00 69.56 87 GLY A C 1
ATOM 673 O O . GLY A 1 87 ? 16.108 0.813 -8.862 1.00 69.56 87 GLY A O 1
ATOM 674 N N . LYS A 1 88 ? 14.083 0.799 -7.924 1.00 72.69 88 LYS A N 1
ATOM 675 C CA . LYS A 1 88 ? 14.422 -0.121 -6.833 1.00 72.69 88 LYS A CA 1
ATOM 676 C C . LYS A 1 88 ? 14.004 -1.541 -7.216 1.00 72.69 88 LYS A C 1
ATOM 678 O O . LYS A 1 88 ? 12.812 -1.727 -7.445 1.00 72.69 88 LYS A O 1
ATOM 683 N N . PRO A 1 89 ? 14.907 -2.535 -7.205 1.00 72.00 89 PRO A N 1
ATOM 684 C CA . PRO A 1 89 ? 14.552 -3.914 -7.530 1.00 72.00 89 PRO A CA 1
ATOM 685 C C . PRO A 1 89 ? 13.522 -4.483 -6.546 1.00 72.00 89 PRO A C 1
ATOM 687 O O . PRO A 1 89 ? 13.361 -3.986 -5.414 1.00 72.00 89 PRO A O 1
ATOM 690 N N . ALA A 1 90 ? 12.820 -5.534 -6.962 1.00 72.69 90 ALA A N 1
ATOM 691 C CA . ALA A 1 90 ? 12.080 -6.373 -6.040 1.00 72.69 90 ALA A CA 1
ATOM 692 C C . ALA A 1 90 ? 13.087 -6.994 -5.065 1.00 72.69 90 ALA A C 1
ATOM 694 O O . ALA A 1 90 ? 14.107 -7.568 -5.442 1.00 72.69 90 ALA A O 1
ATOM 695 N N . VAL A 1 91 ? 12.843 -6.831 -3.765 1.00 67.38 91 VAL A N 1
ATOM 696 C CA . VAL A 1 91 ? 13.723 -7.443 -2.768 1.00 67.38 91 VAL A CA 1
ATOM 697 C C . VAL A 1 91 ? 13.445 -8.939 -2.796 1.00 67.38 91 VAL A C 1
ATOM 699 O O . VAL A 1 91 ? 12.325 -9.362 -2.498 1.00 67.38 91 VAL A O 1
ATOM 702 N N . SER A 1 92 ? 14.457 -9.732 -3.152 1.00 56.16 92 SER A N 1
ATOM 703 C CA . SER A 1 92 ? 14.351 -11.185 -3.148 1.00 56.16 92 SER A CA 1
ATOM 704 C C . SER A 1 92 ? 13.891 -11.659 -1.770 1.00 56.16 92 SER A C 1
ATOM 706 O O . SER A 1 92 ? 14.374 -11.235 -0.714 1.00 56.16 92 SER A O 1
ATOM 708 N N . LYS A 1 93 ? 12.884 -12.528 -1.772 1.00 60.16 93 LYS A N 1
ATOM 709 C CA . LYS A 1 93 ? 12.256 -13.077 -0.571 1.00 60.16 93 LYS A CA 1
ATOM 710 C C . LYS A 1 93 ? 13.202 -14.114 0.053 1.00 60.16 93 LYS A C 1
ATOM 712 O O . LYS A 1 93 ? 12.916 -15.302 0.034 1.00 60.16 93 LYS A O 1
ATOM 717 N N . GLY A 1 94 ? 14.367 -13.695 0.555 1.00 52.31 94 GLY A N 1
ATOM 718 C CA . GLY A 1 94 ? 15.367 -14.648 1.039 1.00 52.31 94 GLY A CA 1
ATOM 719 C C . GLY A 1 94 ? 16.734 -14.079 1.406 1.00 52.31 94 GLY A C 1
ATOM 720 O O . GLY A 1 94 ? 17.708 -14.300 0.701 1.00 52.31 94 GLY A O 1
ATOM 721 N N . LYS A 1 95 ? 16.849 -13.488 2.598 1.00 40.19 95 LYS A N 1
ATOM 722 C CA . LYS A 1 95 ? 18.035 -13.690 3.447 1.00 40.19 95 LYS A CA 1
ATOM 723 C C . LYS A 1 95 ? 17.618 -13.530 4.909 1.00 40.19 95 LYS A C 1
ATOM 725 O O . LYS A 1 95 ? 17.701 -12.451 5.493 1.00 40.19 95 LYS A O 1
ATOM 730 N N . LYS A 1 96 ? 17.166 -14.631 5.528 1.00 47.66 96 LYS A N 1
ATOM 731 C CA . LYS A 1 96 ? 17.387 -14.798 6.974 1.00 47.66 96 LYS A CA 1
ATOM 732 C C . LYS A 1 96 ? 18.869 -14.509 7.195 1.00 47.66 96 LYS A C 1
ATOM 734 O O . LYS A 1 96 ? 19.692 -15.047 6.459 1.00 47.66 96 LYS A O 1
ATOM 739 N N . ARG A 1 97 ? 19.186 -13.629 8.147 1.00 42.53 97 ARG A N 1
ATOM 740 C CA . ARG A 1 97 ? 20.560 -13.320 8.555 1.00 42.53 97 ARG A CA 1
ATOM 741 C C . ARG A 1 97 ? 21.304 -14.643 8.760 1.00 42.53 97 ARG A C 1
ATOM 743 O O . ARG A 1 97 ? 21.040 -15.340 9.733 1.00 42.53 97 ARG A O 1
ATOM 750 N N . ALA A 1 98 ? 22.169 -14.999 7.815 1.00 35.72 98 ALA A N 1
ATOM 751 C CA . ALA A 1 98 ? 23.172 -16.027 8.013 1.00 35.72 98 ALA A CA 1
ATOM 752 C C . ALA A 1 98 ? 24.227 -15.374 8.904 1.00 35.72 98 ALA A C 1
ATOM 754 O O . ALA A 1 98 ? 25.066 -14.612 8.432 1.00 35.72 98 ALA A O 1
ATOM 755 N N . ALA A 1 99 ? 24.069 -15.551 10.211 1.00 42.91 99 ALA A N 1
ATOM 756 C CA . ALA A 1 99 ? 25.173 -15.408 11.136 1.00 42.91 99 ALA A CA 1
ATOM 757 C C . ALA A 1 99 ? 25.941 -16.732 11.096 1.00 42.91 99 ALA A C 1
ATOM 759 O O . ALA A 1 99 ? 25.334 -17.776 11.312 1.00 42.91 99 ALA A O 1
ATOM 760 N N . GLY A 1 100 ? 27.243 -16.659 10.828 1.00 33.78 100 GLY A N 1
ATOM 761 C CA . GLY A 1 100 ? 28.172 -17.772 11.001 1.00 33.78 100 GLY A CA 1
ATOM 762 C C . GLY A 1 100 ? 28.426 -18.576 9.732 1.00 33.78 100 GLY A C 1
ATOM 763 O O . GLY A 1 100 ? 27.530 -19.214 9.192 1.00 33.78 100 GLY A O 1
ATOM 764 N N . ALA A 1 101 ? 29.669 -18.500 9.272 1.00 38.06 101 ALA A N 1
ATOM 765 C CA . ALA A 1 101 ? 30.291 -19.478 8.399 1.00 38.06 101 ALA A CA 1
ATOM 766 C C . ALA A 1 101 ? 30.547 -20.800 9.155 1.00 38.06 101 ALA A C 1
ATOM 768 O O . ALA A 1 101 ? 30.522 -20.816 10.384 1.00 38.06 101 ALA A O 1
ATOM 769 N N . ASP A 1 102 ? 30.863 -21.826 8.365 1.00 38.09 102 ASP A N 1
ATOM 770 C CA . ASP A 1 102 ? 31.353 -23.172 8.695 1.00 38.09 102 ASP A CA 1
ATOM 771 C C . ASP A 1 102 ? 30.362 -24.271 9.110 1.00 38.09 102 ASP A C 1
ATOM 773 O O . ASP A 1 102 ? 29.725 -24.218 10.155 1.00 38.09 102 ASP A O 1
ATOM 777 N N . GLY A 1 103 ? 30.362 -25.326 8.280 1.00 35.47 103 GLY A N 1
ATOM 778 C CA . GLY A 1 103 ? 30.591 -26.698 8.743 1.00 35.47 103 GLY A CA 1
ATOM 779 C C . GLY A 1 103 ? 29.388 -27.539 9.174 1.00 35.47 103 GLY A C 1
ATOM 780 O O . GLY A 1 103 ? 28.884 -27.370 10.272 1.00 35.47 103 GLY A O 1
ATOM 781 N N . ASP A 1 104 ? 29.077 -28.532 8.334 1.00 37.56 104 ASP A N 1
ATOM 782 C CA . ASP A 1 104 ? 28.686 -29.909 8.692 1.00 37.56 104 ASP A CA 1
ATOM 783 C C . ASP A 1 104 ? 27.320 -30.227 9.364 1.00 37.56 104 ASP A C 1
ATOM 785 O O . ASP A 1 104 ? 26.992 -29.799 10.463 1.00 37.56 104 ASP A O 1
ATOM 789 N N . ASP A 1 105 ? 26.559 -31.059 8.639 1.00 36.38 105 ASP A N 1
ATOM 790 C CA . ASP A 1 105 ? 25.701 -32.186 9.060 1.00 36.38 105 ASP A CA 1
ATOM 791 C C . ASP A 1 105 ? 24.663 -32.061 10.217 1.00 36.38 105 ASP A C 1
ATOM 793 O O . ASP A 1 105 ? 24.959 -32.235 11.392 1.00 36.38 105 ASP A O 1
ATOM 797 N N . ALA A 1 106 ? 23.387 -31.909 9.815 1.00 39.16 106 ALA A N 1
ATOM 798 C CA . ALA A 1 106 ? 22.153 -32.505 10.389 1.00 39.16 106 ALA A CA 1
ATOM 799 C C . ALA A 1 106 ? 21.788 -32.279 11.908 1.00 39.16 106 ALA A C 1
ATOM 801 O O . ALA A 1 106 ? 22.419 -31.487 12.592 1.00 39.16 106 ALA A O 1
ATOM 802 N N . PRO A 1 107 ? 20.614 -32.733 12.432 1.00 46.19 107 PRO A N 1
ATOM 803 C CA . PRO A 1 107 ? 19.519 -31.825 12.827 1.00 46.19 107 PRO A CA 1
ATOM 804 C C . PRO A 1 107 ? 19.064 -31.895 14.316 1.00 46.19 107 PRO A C 1
ATOM 806 O O . PRO A 1 107 ? 19.278 -32.899 14.981 1.00 46.19 107 PRO A O 1
ATOM 809 N N . ALA A 1 108 ? 18.321 -30.869 14.791 1.00 39.84 108 ALA A N 1
ATOM 810 C CA . ALA A 1 108 ? 17.111 -30.939 15.663 1.00 39.84 108 ALA A CA 1
ATOM 811 C C . ALA A 1 108 ? 16.991 -29.921 16.839 1.00 39.84 108 ALA A C 1
ATOM 813 O O . ALA A 1 108 ? 17.810 -29.847 17.746 1.00 39.84 108 ALA A O 1
ATOM 814 N N . THR A 1 109 ? 15.801 -29.297 16.896 1.00 46.72 109 THR A N 1
ATOM 815 C CA . THR A 1 109 ? 15.017 -28.777 18.055 1.00 46.72 109 THR A CA 1
ATOM 816 C C . THR A 1 109 ? 15.389 -27.476 18.814 1.00 46.72 109 THR A C 1
ATOM 818 O O . THR A 1 109 ? 16.554 -27.205 19.080 1.00 46.72 109 THR A O 1
ATOM 821 N N . PRO A 1 110 ? 14.381 -26.653 19.223 1.00 47.75 110 PRO A N 1
ATOM 822 C CA . PRO A 1 110 ? 14.589 -25.376 19.912 1.00 47.75 110 PRO A CA 1
ATOM 823 C C . PRO A 1 110 ? 14.559 -25.527 21.446 1.00 47.75 110 PRO A C 1
ATOM 825 O O . PRO A 1 110 ? 13.553 -25.943 22.022 1.00 47.75 110 PRO A O 1
ATOM 828 N N . ALA A 1 111 ? 15.627 -25.115 22.135 1.00 48.91 111 ALA A N 1
ATOM 829 C CA . ALA A 1 111 ? 15.675 -25.092 23.598 1.00 48.91 111 ALA A CA 1
ATOM 830 C C . ALA A 1 111 ? 15.300 -23.708 24.171 1.00 48.91 111 ALA A C 1
ATOM 832 O O . ALA A 1 111 ? 15.993 -22.711 23.975 1.00 48.91 111 ALA A O 1
ATOM 833 N N . LYS A 1 112 ? 14.201 -23.668 24.936 1.00 50.94 112 LYS A N 1
ATOM 834 C CA . LYS A 1 112 ? 13.820 -22.586 25.862 1.00 50.94 112 LYS A CA 1
ATOM 835 C C . LYS A 1 112 ? 14.904 -22.359 26.932 1.00 50.94 112 LYS A C 1
ATOM 837 O O . LYS A 1 112 ? 15.256 -23.292 27.649 1.00 50.94 112 LYS A O 1
ATOM 842 N N . LYS A 1 113 ? 15.304 -21.104 27.161 1.00 44.84 113 LYS A N 1
ATOM 843 C CA . LYS A 1 113 ? 15.863 -20.586 28.435 1.00 44.84 113 LYS A CA 1
ATOM 844 C C . LYS A 1 113 ? 15.843 -19.056 28.340 1.00 44.84 113 LYS A C 1
ATOM 846 O O . LYS A 1 113 ? 16.257 -18.522 27.328 1.00 44.84 113 LYS A O 1
ATOM 851 N N . GLY A 1 114 ? 15.339 -18.250 29.266 1.00 41.25 114 GLY A N 1
ATOM 852 C CA . GLY A 1 114 ? 15.110 -18.398 30.698 1.00 41.25 114 GLY A CA 1
ATOM 853 C C . GLY A 1 114 ? 15.549 -17.066 31.321 1.00 41.25 114 GLY A C 1
ATOM 854 O O . GLY A 1 114 ? 16.731 -16.741 31.298 1.00 41.25 114 GLY A O 1
ATOM 855 N N . LYS A 1 115 ? 14.586 -16.265 31.789 1.00 50.62 115 LYS A N 1
ATOM 856 C CA . LYS A 1 115 ? 14.746 -14.918 32.370 1.00 50.62 115 LYS A CA 1
ATOM 857 C C . LYS A 1 115 ? 15.785 -14.914 33.505 1.00 50.62 115 LYS A C 1
ATOM 859 O O . LYS A 1 115 ? 15.646 -15.698 34.439 1.00 50.62 115 LYS A O 1
ATOM 864 N N . LYS A 1 116 ? 16.768 -14.003 33.477 1.00 48.28 116 LYS A N 1
ATOM 865 C CA . LYS A 1 116 ? 17.588 -13.665 34.654 1.00 48.28 116 LYS A CA 1
ATOM 866 C C . LYS A 1 116 ? 17.433 -12.188 35.007 1.00 48.28 116 LYS A C 1
ATOM 868 O O . LYS A 1 116 ? 17.766 -11.305 34.229 1.00 48.28 116 LYS A O 1
ATOM 873 N N . ILE A 1 117 ? 16.879 -11.985 36.195 1.00 51.12 117 ILE A N 1
ATOM 874 C CA . ILE A 1 117 ? 16.892 -10.757 36.985 1.00 51.12 117 ILE A CA 1
ATOM 875 C C . ILE A 1 117 ? 18.289 -10.663 37.608 1.00 51.12 117 ILE A C 1
ATOM 877 O O . ILE A 1 117 ? 18.747 -11.650 38.183 1.00 51.12 117 ILE A O 1
ATOM 881 N N . THR A 1 118 ? 18.944 -9.507 37.551 1.00 50.47 118 THR A N 1
ATOM 882 C CA . THR A 1 118 ? 20.151 -9.235 38.346 1.00 50.47 118 THR A CA 1
ATOM 883 C C . THR A 1 118 ? 19.918 -8.033 39.254 1.00 50.47 118 THR A C 1
ATOM 885 O O . THR A 1 118 ? 19.560 -6.943 38.814 1.00 50.47 118 THR A O 1
ATOM 888 N N . LYS A 1 119 ? 20.055 -8.305 40.557 1.00 41.44 119 LYS A N 1
ATOM 889 C CA . LYS A 1 119 ? 20.001 -7.373 41.687 1.00 41.44 119 LYS A CA 1
ATOM 890 C C . LYS A 1 119 ? 21.233 -6.461 41.706 1.00 41.44 119 LYS A C 1
ATOM 892 O O . LYS A 1 119 ? 22.318 -6.882 41.317 1.00 41.44 119 LYS A O 1
ATOM 897 N N . LYS A 1 120 ? 21.020 -5.260 42.255 1.00 39.09 120 LYS A N 1
ATOM 898 C CA . LYS A 1 120 ? 22.027 -4.325 42.781 1.00 39.09 120 LYS A CA 1
ATOM 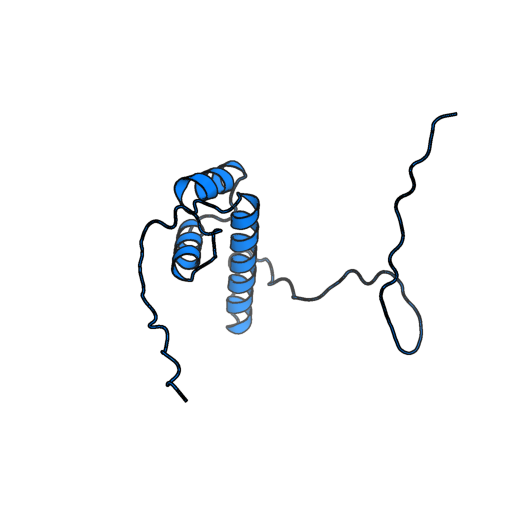899 C C . LYS A 1 120 ? 23.080 -5.023 43.645 1.00 39.09 120 LYS A C 1
ATOM 901 O O . LYS A 1 120 ? 22.720 -5.872 44.461 1.00 39.09 120 LYS A O 1
ATOM 906 N N . THR A 1 121 ? 24.314 -4.542 43.530 1.00 44.59 121 THR A N 1
ATOM 907 C CA . THR A 1 121 ? 25.234 -4.363 44.662 1.00 44.59 121 THR A CA 1
ATOM 908 C C . THR A 1 121 ? 25.714 -2.922 44.614 1.00 44.59 121 THR A C 1
ATOM 910 O O . THR A 1 121 ? 25.893 -2.439 43.472 1.00 44.59 121 THR A O 1
#

Radius of gyration: 22.43 Å; chains: 1; bounding box: 59×50×63 Å